Protein AF-A0A8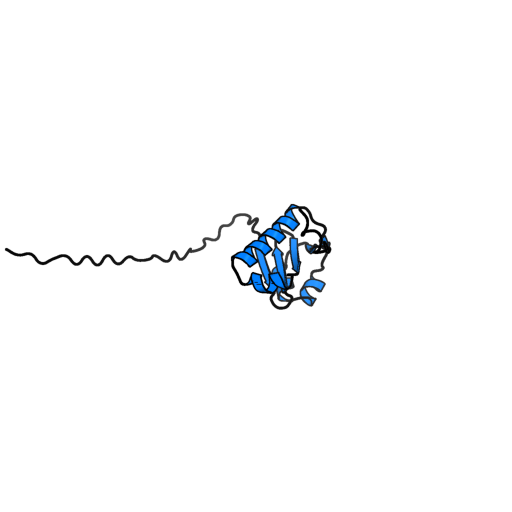W8JDC7-F1 (afdb_monomer)

Mean predicted aligned error: 13.37 Å

Radius of gyration: 22.98 Å; Cα contacts (8 Å, |Δi|>4): 135; chains: 1; bounding box: 43×73×62 Å

pLDDT: mean 78.29, std 21.3, range [37.22, 96.94]

Nearest PDB structures (foldseek):
  6bow-assembly1_A  TM=6.630E-01  e=2.837E+00  Homo sapiens
  6bou-assembly1_A  TM=6.684E-01  e=2.837E+00  Homo sapiens
  5kyw-assembly1_A  TM=3.348E-01  e=2.664E+00  Homo sapiens
  8ka3-assembly1_A  TM=3.270E-01  e=3.219E+00  Arabidopsis thaliana

Solvent-accessible surface area (backbone atoms only — not comparable to full-atom values): 7886 Å² total; per-residue (Å²): 133,84,90,84,82,87,78,83,79,78,76,78,74,77,73,75,77,75,78,77,78,70,87,73,92,56,92,67,87,56,78,42,78,46,78,41,81,90,75,42,30,38,36,41,35,51,92,45,36,22,39,45,42,79,52,50,81,69,46,65,63,30,51,84,36,74,68,38,33,52,51,52,55,48,53,53,50,52,43,60,74,66,65,54,64,64,41,82,46,55,70,65,59,36,39,72,72,32,59,66,57,29,59,70,44,54,86,37,81,44,31,32,35,65,53,86,71,69,87,78,78,78,86,79,131

Foldseek 3Di:
DDDDDDDPPPPPPPPPPPPPDDPPPDPPQDWDWDADLVQQWIWTDGPAEIEIERDDPVLNVCCPDPVSVVVVVVVRVCCVVVVADWDWDDLVNQVVSPVVRSVVCPRHNTYTYGDDPDPPPPPDD

Organism: Magallana gigas (NCBI:txid29159)

Sequence (125 aa):
MLSILLVLVSIVQTTVSTTTHHPHHGINEGLSFHYDAETHIMALKTHGHCYLYVLTAHQQHSVHTSTGLHAIEKTMIDLVDSHGSFVHFSAQELNLLSHGLGHFCAHATDNYLPLHTDPESQEKS

Structure (mmCIF, N/CA/C/O backbone):
data_AF-A0A8W8JDC7-F1
#
_entry.id   AF-A0A8W8JDC7-F1
#
loop_
_atom_site.group_PDB
_atom_site.id
_atom_site.type_symbol
_atom_site.label_atom_id
_atom_site.label_alt_id
_atom_site.label_comp_id
_atom_site.label_asym_id
_atom_site.label_entity_id
_atom_site.label_seq_id
_atom_site.pdbx_PDB_ins_code
_atom_site.Cartn_x
_atom_site.Cartn_y
_atom_site.Cartn_z
_atom_site.occupancy
_atom_site.B_iso_or_equiv
_atom_site.auth_seq_id
_atom_site.auth_comp_id
_atom_site.auth_asym_id
_atom_site.auth_atom_id
_atom_site.pdbx_PDB_model_num
ATOM 1 N N . MET A 1 1 ? -3.096 -61.220 -46.452 1.00 39.44 1 MET A N 1
ATOM 2 C CA . MET A 1 1 ? -1.940 -60.398 -46.870 1.00 39.44 1 MET A CA 1
ATOM 3 C C . MET A 1 1 ? -2.269 -58.935 -46.614 1.00 39.44 1 MET A C 1
ATOM 5 O O . MET A 1 1 ? -3.371 -58.550 -46.969 1.00 39.44 1 MET A O 1
ATOM 9 N N . LEU A 1 2 ? -1.308 -58.199 -46.032 1.00 37.47 2 LEU A N 1
ATOM 10 C CA . LEU A 1 2 ? -1.174 -56.727 -45.940 1.00 37.47 2 LEU A CA 1
ATOM 11 C C . LEU A 1 2 ? -2.292 -55.956 -45.201 1.00 37.47 2 LEU A C 1
ATOM 13 O O . LEU A 1 2 ? -3.413 -55.879 -45.677 1.00 37.47 2 LEU A O 1
ATOM 17 N N . SER A 1 3 ? -2.087 -55.467 -43.971 1.00 47.84 3 SER A N 1
ATOM 18 C CA . SER A 1 3 ? -1.205 -54.358 -43.527 1.00 47.84 3 SER A CA 1
ATOM 19 C C . SER A 1 3 ? -1.494 -53.016 -44.192 1.00 47.84 3 SER A C 1
ATOM 21 O O . SER A 1 3 ? -0.940 -52.766 -45.254 1.00 47.84 3 SER A O 1
ATOM 23 N N . ILE A 1 4 ? -2.234 -52.135 -43.503 1.00 56.53 4 ILE A N 1
ATOM 24 C CA . ILE A 1 4 ? -2.055 -50.667 -43.524 1.00 56.53 4 ILE A CA 1
ATOM 25 C C . ILE A 1 4 ? -2.443 -50.161 -42.119 1.00 56.53 4 ILE A C 1
ATOM 27 O O . ILE A 1 4 ? -3.608 -50.191 -41.745 1.00 56.53 4 ILE A O 1
ATOM 31 N N . LEU A 1 5 ? -1.486 -50.124 -41.193 1.00 51.38 5 LEU A N 1
ATOM 32 C CA . LEU A 1 5 ? -0.693 -48.962 -40.763 1.00 51.38 5 LEU A CA 1
ATOM 33 C C . LEU A 1 5 ? -1.488 -47.903 -39.971 1.00 51.38 5 LEU A C 1
ATOM 35 O O . LEU A 1 5 ? -2.325 -47.176 -40.493 1.00 51.38 5 LEU A O 1
ATOM 39 N N . LEU A 1 6 ? -1.141 -47.850 -38.685 1.00 53.53 6 LEU A N 1
ATOM 40 C CA . LEU A 1 6 ? -1.525 -46.900 -37.649 1.00 53.53 6 LEU A CA 1
ATOM 41 C C . LEU A 1 6 ? -1.243 -45.444 -38.044 1.00 53.53 6 LEU A C 1
ATOM 43 O O . LEU A 1 6 ? -0.108 -45.112 -38.376 1.00 53.53 6 LEU A O 1
ATOM 47 N N . VAL A 1 7 ? -2.218 -44.561 -37.824 1.00 51.09 7 VAL A N 1
ATOM 48 C CA . VAL A 1 7 ? -1.945 -43.180 -37.400 1.00 51.09 7 VAL A CA 1
ATOM 49 C C . VAL A 1 7 ? -2.892 -42.864 -36.245 1.00 51.09 7 VAL A C 1
ATOM 51 O O . VAL A 1 7 ? -3.986 -42.337 -36.427 1.00 51.09 7 VAL A O 1
ATOM 54 N N . LEU A 1 8 ? -2.484 -43.241 -35.034 1.00 55.84 8 LEU A N 1
ATOM 55 C CA . LEU A 1 8 ? -3.066 -42.674 -33.824 1.00 55.84 8 LEU A CA 1
ATOM 56 C C . LEU A 1 8 ? -2.506 -41.257 -33.700 1.00 55.84 8 LEU A C 1
ATOM 58 O O . LEU A 1 8 ? -1.377 -41.064 -33.253 1.00 55.84 8 LEU A O 1
ATOM 62 N N . VAL A 1 9 ? -3.276 -40.263 -34.136 1.00 54.78 9 VAL A N 1
ATOM 63 C CA . VAL A 1 9 ? -3.022 -38.882 -33.730 1.00 54.78 9 VAL A CA 1
ATOM 64 C C . VAL A 1 9 ? -3.440 -38.791 -32.268 1.00 54.78 9 VAL A C 1
ATOM 66 O O . VAL A 1 9 ? -4.616 -38.616 -31.955 1.00 54.78 9 VAL A O 1
ATOM 69 N N . SER A 1 10 ? -2.482 -38.950 -31.358 1.00 52.06 10 SER A N 1
ATOM 70 C CA . SER A 1 10 ? -2.672 -38.543 -29.970 1.00 52.06 10 SER A CA 1
ATOM 71 C C . SER A 1 10 ? -2.752 -37.022 -29.958 1.00 52.06 10 SER A C 1
ATOM 73 O O . SER A 1 10 ? -1.731 -36.337 -29.924 1.00 52.06 10 SER A O 1
ATOM 75 N N . ILE A 1 11 ? -3.965 -36.481 -30.044 1.00 59.06 11 ILE A N 1
ATOM 76 C CA . ILE A 1 11 ? -4.193 -35.072 -29.747 1.00 59.06 11 ILE A CA 1
ATOM 77 C C . ILE A 1 11 ? -3.930 -34.944 -28.248 1.00 59.06 11 ILE A C 1
ATOM 79 O O . ILE A 1 11 ? -4.759 -35.339 -27.431 1.00 59.06 11 ILE A O 1
ATOM 83 N N . VAL A 1 12 ? -2.746 -34.452 -27.878 1.00 51.09 12 VAL A N 1
ATOM 84 C CA . VAL A 1 12 ? -2.496 -33.974 -26.518 1.00 51.09 12 VAL A CA 1
ATOM 85 C C . VAL A 1 12 ? -3.410 -32.769 -26.343 1.00 51.09 12 VAL A C 1
ATOM 87 O O . VAL A 1 12 ? -3.087 -31.658 -26.753 1.00 51.09 12 VAL A O 1
ATOM 90 N N . GLN A 1 13 ? -4.608 -33.005 -25.815 1.00 54.09 13 GLN A N 1
ATOM 91 C CA . GLN A 1 13 ? -5.464 -31.936 -25.339 1.00 54.09 13 GLN A CA 1
ATOM 92 C C . GLN A 1 13 ? -4.779 -31.371 -24.100 1.00 54.09 13 GLN A C 1
ATOM 94 O O . GLN A 1 13 ? -4.876 -31.931 -23.010 1.00 54.09 13 GLN A O 1
ATOM 99 N N . THR A 1 14 ? -4.052 -30.270 -24.266 1.00 50.53 14 THR A N 1
ATOM 100 C CA . THR A 1 14 ? -3.738 -29.378 -23.156 1.00 50.53 14 THR A CA 1
ATOM 101 C C . THR A 1 14 ? -5.074 -28.837 -22.669 1.00 50.53 14 THR A C 1
ATOM 103 O O . THR A 1 14 ? -5.605 -27.859 -23.193 1.00 50.53 14 THR A O 1
ATOM 106 N N . THR A 1 15 ? -5.674 -29.518 -21.696 1.00 52.78 15 THR A N 1
ATOM 107 C CA . THR A 1 15 ? -6.760 -28.942 -20.918 1.00 52.78 15 THR A CA 1
ATOM 108 C C . THR A 1 15 ? -6.152 -27.758 -20.182 1.00 52.78 15 THR A C 1
ATOM 110 O O . THR A 1 15 ? -5.487 -27.923 -19.161 1.00 52.78 15 THR A O 1
ATOM 113 N N . VAL A 1 16 ? -6.321 -26.554 -20.730 1.00 54.91 16 VAL A N 1
ATOM 114 C CA . VAL A 1 16 ? -6.226 -25.339 -19.929 1.00 54.91 16 VAL A CA 1
ATOM 115 C C . VAL A 1 16 ? -7.313 -25.502 -18.882 1.00 54.91 16 VAL A C 1
ATOM 117 O O . VAL A 1 16 ? -8.500 -25.417 -19.201 1.00 54.91 16 VAL A O 1
ATOM 120 N N . SER A 1 17 ? -6.910 -25.840 -17.660 1.00 42.94 17 SER A N 1
ATOM 121 C CA . SER A 1 17 ? -7.795 -25.837 -16.506 1.00 42.94 17 SER A CA 1
ATOM 122 C C . SER A 1 17 ? -8.344 -24.425 -16.372 1.00 42.94 17 SER A C 1
ATOM 124 O O . SER A 1 17 ? -7.707 -23.537 -15.815 1.00 42.94 17 SER A O 1
ATOM 126 N N . THR A 1 18 ? -9.526 -24.197 -16.933 1.00 53.03 18 THR A N 1
ATOM 127 C CA . THR A 1 18 ? -10.367 -23.084 -16.532 1.00 53.03 18 THR A CA 1
ATOM 128 C C . THR A 1 18 ? -10.848 -23.446 -15.139 1.00 53.03 18 THR A C 1
ATOM 130 O O . THR A 1 18 ? -11.794 -24.211 -14.955 1.00 53.03 18 THR A O 1
ATOM 133 N N . THR A 1 19 ? -10.117 -22.972 -14.131 1.00 44.38 19 THR A N 1
ATOM 134 C CA . THR A 1 19 ? -10.553 -23.047 -12.742 1.00 44.38 19 THR A CA 1
ATOM 135 C C . THR A 1 19 ? -11.859 -22.272 -12.644 1.00 44.38 19 THR A C 1
ATOM 137 O O . THR A 1 19 ? -11.883 -21.050 -12.531 1.00 44.38 19 THR A O 1
ATOM 140 N N . THR A 1 20 ? -12.968 -23.000 -12.736 1.00 45.19 20 THR A N 1
ATOM 141 C CA . THR A 1 20 ? -14.278 -22.530 -12.303 1.00 45.19 20 THR A CA 1
ATOM 142 C C . THR A 1 20 ? -14.177 -22.360 -10.792 1.00 45.19 20 THR A C 1
ATOM 144 O O . THR A 1 20 ? -14.306 -23.328 -10.038 1.00 45.19 20 THR A O 1
ATOM 147 N N . HIS A 1 21 ? -13.850 -21.142 -10.351 1.00 41.88 21 HIS A N 1
ATOM 148 C CA . HIS A 1 21 ? -13.873 -20.771 -8.942 1.00 41.88 21 HIS A CA 1
ATOM 149 C C . HIS A 1 21 ? -15.299 -20.967 -8.423 1.00 41.88 21 HIS A C 1
ATOM 151 O O . HIS A 1 21 ? -16.202 -20.186 -8.713 1.00 41.88 21 HIS A O 1
ATOM 157 N N . HIS A 1 22 ? -15.506 -22.047 -7.675 1.00 44.50 22 HIS A N 1
ATOM 158 C CA . HIS A 1 22 ? -16.690 -22.199 -6.845 1.00 44.50 22 HIS A CA 1
ATOM 159 C C . HIS A 1 22 ? -16.643 -21.131 -5.739 1.00 44.50 22 HIS A C 1
ATOM 161 O O . HIS A 1 22 ? -15.553 -20.845 -5.231 1.00 44.50 22 HIS A O 1
ATOM 167 N N . PRO A 1 23 ? -17.786 -20.543 -5.340 1.00 46.59 23 PRO A N 1
ATOM 168 C CA . PRO A 1 23 ? -17.823 -19.588 -4.246 1.00 46.59 23 PRO A CA 1
ATOM 169 C C . PRO A 1 23 ? -17.606 -20.361 -2.945 1.00 46.59 23 PRO A C 1
ATOM 171 O O . PRO A 1 23 ? -18.522 -20.967 -2.389 1.00 46.59 23 PRO A O 1
ATOM 174 N N . HIS A 1 24 ? -16.363 -20.385 -2.478 1.00 41.66 24 HIS A N 1
ATOM 175 C CA . HIS A 1 24 ? -16.035 -20.874 -1.151 1.00 41.66 24 HIS A CA 1
ATOM 176 C C . HIS A 1 24 ? -16.593 -19.863 -0.141 1.00 41.66 24 HIS A C 1
ATOM 178 O O . HIS A 1 24 ? -15.992 -18.824 0.118 1.00 41.66 24 HIS A O 1
ATOM 184 N N . HIS A 1 25 ? -17.766 -20.155 0.421 1.00 47.28 25 HIS A N 1
ATOM 185 C CA . HIS A 1 25 ? -18.296 -19.475 1.603 1.00 47.28 25 HIS A CA 1
ATOM 186 C C . HIS A 1 25 ? -17.510 -19.969 2.835 1.00 47.28 25 HIS A C 1
ATOM 188 O O . HIS A 1 25 ? -18.011 -20.708 3.676 1.00 47.28 25 HIS A O 1
ATOM 194 N N . GLY A 1 26 ? -16.225 -19.625 2.886 1.00 38.03 26 GLY A N 1
ATOM 195 C CA . GLY A 1 26 ? -15.380 -19.700 4.071 1.00 38.03 26 GLY A CA 1
ATOM 196 C C . GLY A 1 26 ? -15.071 -18.272 4.487 1.00 38.03 26 GLY A C 1
ATOM 197 O O . GLY A 1 26 ? -14.899 -17.411 3.629 1.00 38.03 26 GLY A O 1
ATOM 198 N N . ILE A 1 27 ? -15.060 -17.999 5.785 1.00 48.81 27 ILE A N 1
ATOM 199 C CA . ILE A 1 27 ? -14.605 -16.723 6.337 1.00 48.81 27 ILE A CA 1
ATOM 200 C C . ILE A 1 27 ? -13.191 -16.496 5.793 1.00 48.81 27 ILE A C 1
ATOM 202 O O . ILE A 1 27 ? -12.259 -17.215 6.138 1.00 48.81 27 ILE A O 1
ATOM 206 N N . ASN A 1 28 ? -13.080 -15.597 4.821 1.00 46.03 28 ASN A N 1
ATOM 207 C CA . ASN A 1 28 ? -11.865 -15.387 4.061 1.00 46.03 28 ASN A CA 1
ATOM 208 C C . ASN A 1 28 ? -10.999 -14.456 4.913 1.00 46.03 28 ASN A C 1
ATOM 210 O O . ASN A 1 28 ? -11.178 -13.241 4.878 1.00 46.03 28 ASN A O 1
ATOM 214 N N . GLU A 1 29 ? -10.065 -15.009 5.683 1.00 56.16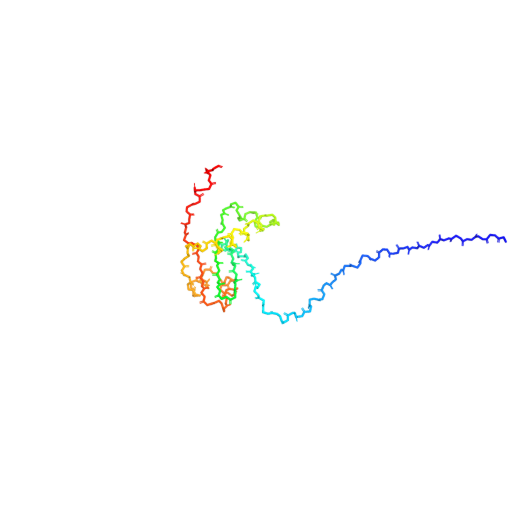 29 GLU A N 1
ATOM 215 C CA . GLU A 1 29 ? -8.917 -14.270 6.239 1.00 56.16 29 GLU A CA 1
ATOM 216 C C . GLU A 1 29 ? -7.945 -13.876 5.102 1.00 56.16 29 GLU A C 1
ATOM 218 O O . GLU A 1 29 ? -6.731 -14.030 5.189 1.00 56.16 29 GLU A O 1
ATOM 223 N N . GLY A 1 30 ? -8.493 -13.454 3.962 1.00 77.62 30 GLY A N 1
ATOM 224 C CA . GLY A 1 30 ? -7.765 -13.232 2.729 1.00 77.62 30 GLY A CA 1
ATOM 225 C C . GLY A 1 30 ? -7.111 -11.865 2.751 1.00 77.62 30 GLY A C 1
ATOM 226 O O . GLY A 1 30 ? -7.797 -10.843 2.707 1.00 77.62 30 GLY A O 1
ATOM 227 N N . LEU A 1 31 ? -5.782 -11.852 2.774 1.00 90.25 31 LEU A N 1
ATOM 228 C CA . LEU A 1 31 ? -5.008 -10.661 2.460 1.00 90.25 31 LEU A CA 1
ATOM 229 C C . LEU A 1 31 ? -5.309 -10.258 1.015 1.00 90.25 31 LEU A C 1
ATOM 231 O O . LEU A 1 31 ? -5.171 -11.063 0.094 1.00 90.25 31 LEU A O 1
ATOM 235 N N . SER A 1 32 ? -5.753 -9.022 0.820 1.00 94.12 32 SER A N 1
ATOM 236 C CA . SER A 1 32 ? -5.983 -8.458 -0.511 1.00 94.12 32 SER A CA 1
ATOM 237 C C . SER A 1 32 ? -4.989 -7.337 -0.755 1.00 94.12 32 SER A C 1
ATOM 239 O O . SER A 1 32 ? -4.828 -6.475 0.106 1.00 94.12 32 SER A O 1
ATOM 241 N N . PHE A 1 33 ? -4.371 -7.316 -1.933 1.00 95.62 33 PHE A N 1
ATOM 242 C CA . PHE A 1 33 ? -3.398 -6.297 -2.319 1.00 95.62 33 PHE A CA 1
ATOM 243 C C . PHE A 1 33 ? -3.912 -5.461 -3.490 1.00 95.62 33 PHE A C 1
ATOM 245 O O . PHE A 1 33 ? -4.577 -5.976 -4.393 1.00 95.62 33 PHE A O 1
ATOM 252 N N . HIS A 1 34 ? -3.590 -4.172 -3.489 1.00 96.81 34 HIS A N 1
ATOM 253 C CA . HIS A 1 34 ? -3.878 -3.264 -4.592 1.00 96.81 34 HIS A CA 1
ATOM 254 C C . HIS A 1 34 ? -2.737 -2.272 -4.774 1.00 96.81 34 HIS A C 1
ATOM 256 O O . HIS A 1 34 ? -2.375 -1.558 -3.844 1.00 96.81 34 HIS A O 1
ATOM 262 N N . TYR A 1 35 ? -2.175 -2.226 -5.977 1.00 96.94 35 TYR A N 1
ATOM 263 C CA . TYR A 1 35 ? -1.210 -1.205 -6.353 1.00 96.94 35 TYR A CA 1
ATOM 264 C C . TYR A 1 35 ? -1.924 -0.047 -7.046 1.00 96.94 35 TYR A C 1
ATOM 266 O O . TYR A 1 35 ? -2.549 -0.245 -8.091 1.00 96.94 35 TYR A O 1
ATOM 274 N N . ASP A 1 36 ? -1.787 1.147 -6.479 1.00 96.44 36 ASP A N 1
ATOM 275 C CA . ASP A 1 36 ? -2.188 2.390 -7.114 1.00 96.44 36 ASP A CA 1
ATOM 276 C C . ASP A 1 36 ? -0.999 3.023 -7.848 1.00 96.44 36 ASP A C 1
ATOM 278 O O . ASP A 1 36 ? -0.024 3.478 -7.240 1.00 96.44 36 ASP A O 1
ATOM 282 N N . ALA A 1 37 ? -1.096 3.043 -9.176 1.00 94.62 37 ALA A N 1
ATOM 283 C CA . ALA A 1 37 ? -0.069 3.583 -10.053 1.00 94.62 37 ALA A CA 1
ATOM 284 C C . ALA A 1 37 ? -0.026 5.120 -10.071 1.00 94.62 37 ALA A C 1
ATOM 286 O O . ALA A 1 37 ? 1.004 5.666 -10.458 1.00 94.62 37 ALA A O 1
ATOM 287 N N . GLU A 1 38 ? -1.102 5.810 -9.676 1.00 93.81 38 GLU A N 1
ATOM 288 C CA . GLU A 1 38 ? -1.138 7.279 -9.644 1.00 93.81 38 GLU A CA 1
ATOM 289 C C . GLU A 1 38 ? -0.307 7.820 -8.477 1.00 93.81 38 GLU A C 1
ATOM 291 O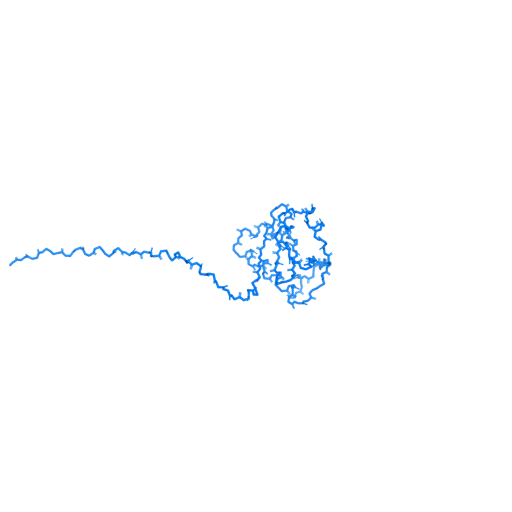 O . GLU A 1 38 ? 0.479 8.752 -8.643 1.00 93.81 38 GLU A O 1
ATOM 296 N N . THR A 1 39 ? -0.438 7.197 -7.305 1.00 94.69 39 THR A N 1
ATOM 297 C CA . THR A 1 39 ? 0.233 7.647 -6.078 1.00 94.69 39 THR A CA 1
ATOM 298 C C . THR A 1 39 ? 1.465 6.824 -5.716 1.00 94.69 39 THR A C 1
ATOM 300 O O . THR A 1 39 ? 2.129 7.134 -4.729 1.00 94.69 39 THR A O 1
ATOM 303 N N . HIS A 1 40 ? 1.762 5.757 -6.462 1.00 96.56 40 HIS A N 1
ATOM 304 C CA . HIS A 1 40 ? 2.803 4.780 -6.137 1.00 96.56 40 HIS A CA 1
ATOM 305 C C . HIS A 1 40 ? 2.665 4.203 -4.719 1.00 96.56 40 HIS A C 1
ATOM 307 O O . HIS A 1 40 ? 3.639 4.091 -3.968 1.00 96.56 40 HIS A O 1
ATOM 313 N N . ILE A 1 41 ? 1.442 3.820 -4.350 1.00 95.75 41 ILE A N 1
ATOM 314 C CA . ILE A 1 41 ? 1.134 3.209 -3.052 1.00 95.75 41 ILE A CA 1
ATOM 315 C C . ILE A 1 41 ? 0.630 1.790 -3.273 1.00 95.75 41 ILE A C 1
ATOM 317 O O . ILE A 1 41 ? -0.222 1.545 -4.124 1.00 95.75 41 ILE A O 1
ATOM 321 N N . MET A 1 42 ? 1.136 0.851 -2.478 1.00 96.75 42 MET A N 1
ATOM 322 C CA . MET A 1 42 ? 0.536 -0.469 -2.340 1.00 96.75 42 MET A CA 1
ATOM 323 C C . MET A 1 42 ? -0.352 -0.503 -1.099 1.00 96.75 42 MET A C 1
ATOM 325 O O . MET A 1 42 ? 0.072 -0.109 -0.016 1.00 96.75 42 MET A O 1
ATOM 329 N N . ALA A 1 43 ? -1.586 -0.962 -1.254 1.00 96.25 43 ALA A N 1
ATOM 330 C CA . ALA A 1 43 ? -2.537 -1.159 -0.175 1.00 96.25 43 ALA A CA 1
ATOM 331 C C . ALA A 1 43 ? -2.705 -2.652 0.127 1.00 96.25 43 ALA A C 1
ATOM 333 O O . ALA A 1 43 ? -2.856 -3.456 -0.791 1.00 96.25 43 ALA A O 1
ATOM 334 N N . LEU A 1 44 ? -2.723 -3.000 1.411 1.00 95.56 44 LEU A N 1
ATOM 335 C CA . LEU A 1 44 ? -3.005 -4.325 1.951 1.00 95.56 44 LEU A CA 1
ATOM 336 C C . LEU A 1 44 ? -4.262 -4.231 2.807 1.00 95.56 44 LEU A C 1
ATOM 338 O O . LEU A 1 44 ? -4.269 -3.575 3.846 1.00 95.56 44 LEU A O 1
ATOM 342 N N . LYS A 1 45 ? -5.319 -4.917 2.394 1.00 94.19 45 LYS A N 1
ATOM 343 C CA . LYS A 1 45 ? -6.557 -5.023 3.155 1.00 94.19 45 LYS A CA 1
ATOM 344 C C . LYS A 1 45 ? -6.635 -6.365 3.870 1.00 94.19 45 LYS A C 1
ATOM 346 O O . LYS A 1 45 ? -6.461 -7.417 3.253 1.00 94.19 45 LYS A O 1
ATOM 351 N N . THR A 1 46 ? -6.930 -6.304 5.162 1.00 91.31 46 THR A N 1
ATOM 352 C CA . THR A 1 46 ? -7.238 -7.444 6.033 1.00 91.31 46 THR A CA 1
ATOM 353 C C . THR A 1 46 ? -8.720 -7.409 6.429 1.00 91.31 46 THR A C 1
ATOM 355 O O . THR A 1 46 ? -9.481 -6.569 5.947 1.00 91.31 46 THR A O 1
ATOM 358 N N . HIS A 1 47 ? -9.157 -8.305 7.320 1.00 84.31 47 HIS A N 1
ATOM 359 C CA . HIS A 1 47 ? -10.563 -8.424 7.73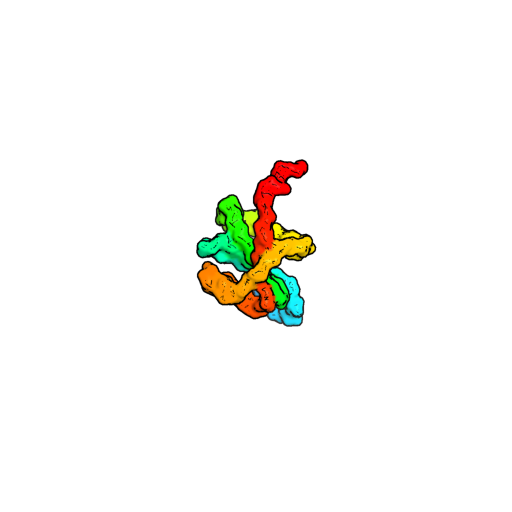6 1.00 84.31 47 HIS A CA 1
ATOM 360 C C . HIS A 1 47 ? -11.170 -7.127 8.320 1.00 84.31 47 HIS A C 1
ATOM 362 O O . HIS A 1 47 ? -12.388 -6.968 8.319 1.00 84.31 47 HIS A O 1
ATOM 368 N N . GLY A 1 48 ? -10.353 -6.185 8.803 1.00 86.94 48 GLY A N 1
ATOM 369 C CA . GLY A 1 48 ? -10.847 -4.921 9.365 1.00 86.94 48 GLY A CA 1
ATOM 370 C C . GLY A 1 48 ? -9.958 -3.706 9.132 1.00 86.94 48 GLY A C 1
ATOM 371 O O . GLY A 1 48 ? -10.354 -2.603 9.497 1.00 86.94 48 GLY A O 1
ATOM 372 N N . HIS A 1 49 ? -8.785 -3.871 8.525 1.00 92.69 49 HIS A N 1
ATOM 373 C CA . HIS A 1 49 ? -7.802 -2.799 8.416 1.00 92.69 49 HIS A CA 1
ATOM 374 C C . HIS A 1 49 ? -7.274 -2.685 6.991 1.00 92.69 49 HIS A C 1
ATOM 376 O O . HIS A 1 49 ? -7.164 -3.687 6.280 1.00 92.69 49 HIS A O 1
ATOM 382 N N . CYS A 1 50 ? -6.945 -1.464 6.580 1.00 94.81 50 CYS A N 1
ATOM 383 C CA . CYS A 1 50 ? -6.243 -1.201 5.331 1.00 94.81 50 CYS A CA 1
ATOM 384 C C . CYS A 1 50 ? -4.884 -0.567 5.629 1.00 94.81 50 CYS A C 1
ATOM 386 O O . CYS A 1 50 ? -4.816 0.510 6.210 1.00 94.81 50 CYS A O 1
ATOM 388 N N . TYR A 1 51 ? -3.800 -1.219 5.233 1.00 95.31 51 TYR A N 1
ATOM 389 C CA . TYR A 1 51 ? -2.438 -0.727 5.401 1.00 95.31 51 TYR A CA 1
ATOM 390 C C . TYR A 1 51 ? -1.927 -0.187 4.073 1.00 95.31 51 TYR A C 1
ATOM 392 O O . TYR A 1 51 ? -2.048 -0.849 3.047 1.00 95.31 51 TYR A O 1
ATOM 400 N N . LEU A 1 52 ? -1.349 1.004 4.086 1.00 95.19 52 LEU A N 1
ATOM 401 C CA . LEU A 1 52 ? -0.801 1.685 2.920 1.00 95.19 52 LEU A CA 1
ATOM 402 C C . LEU A 1 52 ? 0.722 1.634 2.984 1.00 95.19 52 LEU A C 1
ATOM 404 O O . LEU A 1 52 ? 1.303 1.811 4.046 1.00 95.19 52 LEU A O 1
ATOM 408 N N . TYR A 1 53 ? 1.385 1.429 1.856 1.00 94.44 53 TYR A N 1
ATOM 409 C CA . TYR A 1 53 ? 2.839 1.389 1.767 1.00 94.44 53 TYR A CA 1
ATOM 410 C C . TYR A 1 53 ? 3.303 2.194 0.559 1.00 94.44 53 TYR A C 1
ATOM 412 O O . TYR A 1 53 ? 3.003 1.851 -0.584 1.00 94.44 53 TYR A O 1
ATOM 42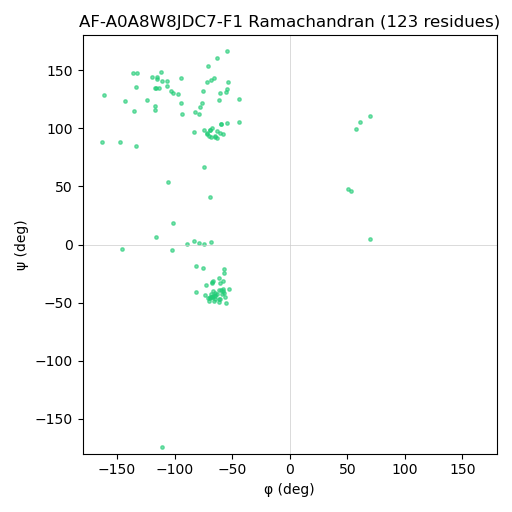0 N N . VAL A 1 54 ? 4.020 3.289 0.816 1.00 94.69 54 VAL A N 1
ATOM 421 C CA . VAL A 1 54 ? 4.581 4.144 -0.237 1.00 94.69 54 VAL A CA 1
ATOM 422 C C . VAL A 1 54 ? 5.804 3.455 -0.829 1.00 94.69 54 VAL A C 1
ATOM 424 O O . VAL A 1 54 ? 6.764 3.159 -0.119 1.00 94.69 54 VAL A O 1
ATOM 427 N N . LEU A 1 55 ? 5.776 3.213 -2.136 1.00 94.56 55 LEU A N 1
ATOM 428 C CA . LEU A 1 55 ? 6.861 2.541 -2.841 1.00 94.56 55 LEU A CA 1
ATOM 429 C C . LEU A 1 55 ? 8.045 3.490 -3.039 1.00 94.56 55 LEU A C 1
ATOM 431 O O . LEU A 1 55 ? 7.897 4.608 -3.541 1.00 94.56 55 LEU A O 1
ATOM 435 N N . THR A 1 56 ? 9.245 3.011 -2.718 1.00 94.69 56 THR A N 1
ATOM 436 C CA . THR A 1 56 ? 10.498 3.689 -3.080 1.00 94.69 56 THR A CA 1
ATOM 437 C C . THR A 1 56 ? 10.662 3.764 -4.600 1.00 94.69 56 THR A C 1
ATOM 439 O O . THR A 1 56 ? 10.096 2.952 -5.331 1.00 94.69 56 THR A O 1
ATOM 442 N N . ALA A 1 57 ? 11.509 4.673 -5.094 1.00 94.38 57 ALA A N 1
ATOM 443 C CA . ALA A 1 57 ? 11.790 4.791 -6.529 1.00 94.38 57 ALA A CA 1
ATOM 444 C C . ALA A 1 57 ? 12.226 3.455 -7.165 1.00 94.38 57 ALA A C 1
ATOM 446 O O . ALA A 1 57 ? 11.807 3.122 -8.269 1.00 94.38 57 ALA A O 1
ATOM 447 N N . HIS A 1 58 ? 13.014 2.640 -6.454 1.00 94.69 58 HIS A N 1
ATOM 448 C CA . HIS A 1 58 ? 13.391 1.311 -6.938 1.00 94.69 58 HIS A CA 1
ATOM 449 C C . HIS A 1 58 ? 12.189 0.355 -7.010 1.00 94.69 58 HIS A C 1
ATOM 451 O O . HIS A 1 58 ? 12.002 -0.339 -8.011 1.00 94.69 58 HIS A O 1
ATOM 457 N N . GLN A 1 59 ? 11.350 0.341 -5.973 1.00 96.00 59 GLN A N 1
ATOM 458 C CA . GLN A 1 59 ? 10.162 -0.511 -5.931 1.00 96.00 59 GLN A CA 1
ATOM 459 C C . GLN A 1 59 ? 9.106 -0.103 -6.966 1.00 96.00 59 GLN A C 1
ATOM 461 O O . GLN A 1 59 ? 8.451 -0.974 -7.528 1.00 96.00 59 GLN A O 1
ATOM 466 N N . GLN A 1 60 ? 8.985 1.187 -7.292 1.00 96.69 60 GLN A N 1
ATOM 467 C CA . GLN A 1 60 ? 8.111 1.673 -8.370 1.00 96.69 60 GLN A CA 1
ATOM 468 C C . GLN A 1 60 ? 8.451 1.040 -9.727 1.00 96.69 60 GLN A C 1
ATOM 470 O O . GLN A 1 60 ? 7.562 0.800 -10.538 1.00 96.69 60 GLN A O 1
ATOM 475 N N . HIS A 1 61 ? 9.724 0.714 -9.970 1.00 95.94 61 HIS A N 1
ATOM 476 C CA . HIS A 1 61 ? 10.130 -0.020 -11.167 1.00 95.94 61 HIS A CA 1
ATOM 477 C C . HIS A 1 61 ? 9.915 -1.532 -11.033 1.00 95.94 61 HIS A C 1
ATOM 479 O O . HIS A 1 61 ? 9.483 -2.181 -11.987 1.00 95.94 61 HIS A O 1
ATOM 485 N N . SER A 1 62 ? 10.221 -2.111 -9.869 1.00 95.62 62 SER A N 1
ATOM 486 C CA . SER A 1 62 ? 10.200 -3.567 -9.685 1.00 95.62 62 SER A CA 1
ATOM 487 C C . SER A 1 62 ? 8.807 -4.146 -9.412 1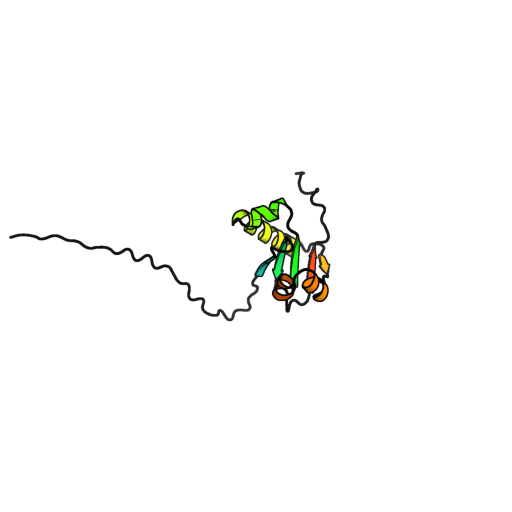.00 95.62 62 SER A C 1
ATOM 489 O O . SER A 1 62 ? 8.608 -5.337 -9.662 1.00 95.62 62 SER A O 1
ATOM 491 N N . VAL A 1 63 ? 7.826 -3.332 -8.999 1.00 96.25 63 VAL A N 1
ATOM 492 C CA . VAL A 1 63 ? 6.426 -3.740 -8.750 1.00 96.25 63 VAL A CA 1
ATOM 493 C C . VAL A 1 63 ? 5.763 -4.386 -9.972 1.00 96.25 63 VAL A C 1
ATOM 495 O O . VAL A 1 63 ? 4.860 -5.204 -9.842 1.00 96.25 63 VAL A O 1
ATOM 498 N N . HIS A 1 64 ? 6.248 -4.079 -11.175 1.00 96.38 64 HIS A N 1
ATOM 499 C CA . HIS A 1 64 ? 5.764 -4.666 -12.426 1.00 96.38 64 HIS A CA 1
ATOM 500 C C . HIS A 1 64 ? 6.390 -6.030 -12.757 1.00 96.38 64 HIS A C 1
ATOM 502 O O . HIS A 1 64 ? 6.119 -6.605 -13.811 1.00 96.38 64 HIS A O 1
ATOM 508 N N . THR A 1 65 ? 7.234 -6.561 -11.873 1.00 96.62 65 THR A N 1
ATOM 509 C CA . THR A 1 65 ? 7.836 -7.892 -11.986 1.00 96.62 65 THR A CA 1
ATOM 510 C C . THR A 1 65 ? 7.280 -8.802 -10.900 1.00 96.62 65 THR A C 1
ATOM 512 O O . THR A 1 65 ? 7.014 -8.349 -9.790 1.00 96.62 65 THR A O 1
ATOM 515 N N . SER A 1 66 ? 7.162 -10.104 -11.176 1.00 96.50 66 SER A N 1
ATOM 516 C CA . SER A 1 66 ? 6.686 -11.062 -10.167 1.00 96.50 66 SER A CA 1
ATOM 517 C C . SER A 1 66 ? 7.560 -11.061 -8.910 1.00 96.50 66 SER A C 1
ATOM 519 O O . SER A 1 66 ? 7.030 -11.129 -7.808 1.00 96.50 66 SER A O 1
ATOM 521 N N . THR A 1 67 ? 8.884 -10.965 -9.062 1.00 96.62 67 THR A N 1
ATOM 522 C CA . THR A 1 67 ? 9.821 -10.958 -7.931 1.00 96.62 67 THR A CA 1
ATOM 523 C C . THR A 1 67 ? 9.706 -9.681 -7.106 1.00 96.62 67 THR A C 1
ATOM 525 O O . THR A 1 67 ? 9.672 -9.751 -5.882 1.00 96.62 67 THR A O 1
ATOM 528 N N . GLY A 1 68 ? 9.643 -8.517 -7.760 1.00 94.06 68 GLY A N 1
ATOM 529 C CA . GLY A 1 68 ? 9.534 -7.238 -7.064 1.00 94.06 68 GLY A CA 1
ATOM 530 C C . GLY A 1 68 ? 8.190 -7.080 -6.362 1.00 94.06 68 GLY A C 1
ATOM 531 O O . GLY A 1 68 ? 8.175 -6.740 -5.184 1.00 94.06 68 GLY A O 1
ATOM 532 N N . LEU A 1 69 ? 7.085 -7.417 -7.037 1.00 96.69 69 LEU A N 1
ATOM 533 C CA . LEU A 1 69 ? 5.750 -7.429 -6.435 1.00 96.69 69 LEU A CA 1
ATOM 534 C C . LEU A 1 69 ? 5.714 -8.318 -5.190 1.00 96.69 69 LEU A C 1
ATOM 536 O O . LEU A 1 69 ? 5.330 -7.856 -4.121 1.00 96.69 69 LEU A O 1
ATOM 540 N N . HIS A 1 70 ? 6.210 -9.551 -5.308 1.00 96.44 70 HIS A N 1
ATOM 541 C CA . HIS A 1 70 ? 6.239 -10.487 -4.190 1.00 96.44 70 HIS A CA 1
ATOM 542 C C . HIS A 1 70 ? 7.092 -9.984 -3.015 1.00 96.44 70 HIS A C 1
ATOM 544 O O . HIS A 1 70 ? 6.714 -10.150 -1.857 1.00 96.44 70 HIS A O 1
ATOM 550 N N . ALA A 1 71 ? 8.231 -9.343 -3.293 1.00 95.94 71 ALA A N 1
ATOM 551 C CA . ALA A 1 71 ? 9.062 -8.746 -2.252 1.00 95.94 71 ALA A CA 1
ATOM 552 C C . ALA A 1 71 ? 8.325 -7.620 -1.507 1.00 95.94 71 ALA A C 1
ATOM 554 O O . ALA A 1 71 ? 8.387 -7.570 -0.282 1.00 95.94 71 ALA A O 1
ATOM 555 N N . ILE A 1 72 ? 7.595 -6.760 -2.227 1.00 95.88 72 ILE A N 1
ATOM 556 C CA . ILE A 1 72 ? 6.803 -5.673 -1.632 1.00 95.88 72 ILE A CA 1
ATOM 557 C C . ILE A 1 72 ? 5.660 -6.241 -0.780 1.00 95.88 72 ILE A C 1
ATOM 559 O O . ILE A 1 72 ? 5.504 -5.835 0.371 1.00 95.88 72 ILE A O 1
ATOM 563 N N . GLU A 1 73 ? 4.893 -7.200 -1.310 1.00 95.12 73 GLU A N 1
ATOM 564 C CA . GLU A 1 73 ? 3.806 -7.865 -0.576 1.00 95.12 73 GLU A CA 1
ATOM 565 C C . GLU A 1 73 ? 4.325 -8.485 0.725 1.00 95.12 73 GLU A C 1
ATOM 567 O O . GLU A 1 73 ? 3.745 -8.273 1.792 1.00 95.12 73 GLU A O 1
ATOM 572 N N . LYS A 1 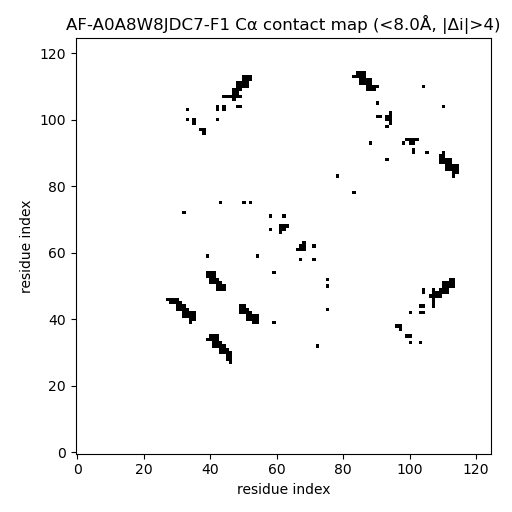74 ? 5.467 -9.183 0.657 1.00 94.62 74 LYS A N 1
ATOM 573 C CA . LYS A 1 74 ? 6.123 -9.750 1.836 1.00 94.62 74 LYS A CA 1
ATOM 574 C C . LYS A 1 74 ? 6.512 -8.666 2.842 1.00 94.62 74 LYS A C 1
ATOM 576 O O . LYS A 1 74 ? 6.226 -8.825 4.022 1.00 94.62 74 LYS A O 1
ATOM 581 N N . THR A 1 75 ? 7.127 -7.568 2.400 1.00 93.44 75 THR A N 1
ATOM 582 C CA . THR A 1 75 ? 7.482 -6.450 3.288 1.00 93.44 75 THR A CA 1
ATOM 583 C C . THR A 1 75 ? 6.258 -5.889 4.010 1.00 93.44 75 THR A C 1
ATOM 585 O O . THR A 1 75 ? 6.335 -5.611 5.204 1.00 93.44 75 THR A O 1
ATOM 588 N N . MET A 1 76 ? 5.121 -5.744 3.326 1.00 93.12 76 MET A N 1
ATOM 589 C CA . MET A 1 76 ? 3.890 -5.264 3.961 1.00 93.12 76 MET A CA 1
ATOM 590 C C . MET A 1 76 ? 3.361 -6.238 5.016 1.00 93.12 76 MET A C 1
ATOM 592 O O . MET A 1 76 ? 2.964 -5.796 6.091 1.00 93.12 76 MET A O 1
ATOM 596 N N . ILE A 1 77 ? 3.386 -7.543 4.733 1.00 92.81 77 ILE A N 1
ATOM 597 C CA . ILE A 1 77 ? 3.005 -8.578 5.705 1.00 92.81 77 ILE A CA 1
ATOM 598 C C . ILE A 1 77 ? 3.935 -8.522 6.920 1.00 92.81 77 ILE A C 1
ATOM 600 O O . ILE A 1 77 ? 3.452 -8.414 8.041 1.00 92.81 77 ILE A O 1
ATOM 604 N N . ASP A 1 78 ? 5.254 -8.489 6.702 1.00 91.38 78 ASP A N 1
ATOM 605 C CA . ASP A 1 78 ? 6.242 -8.416 7.783 1.00 91.38 78 ASP A CA 1
ATOM 606 C C . ASP A 1 78 ? 6.024 -7.168 8.670 1.00 91.38 78 ASP A C 1
ATOM 608 O O . ASP A 1 78 ? 6.163 -7.233 9.893 1.00 91.38 78 ASP A O 1
ATOM 612 N N . LEU A 1 79 ? 5.658 -6.020 8.083 1.00 88.62 79 LEU A N 1
ATOM 613 C CA . LEU A 1 79 ? 5.359 -4.787 8.825 1.00 88.62 79 LEU A CA 1
ATOM 614 C C . LEU A 1 79 ? 4.105 -4.910 9.699 1.00 88.62 79 LEU A C 1
ATOM 616 O O . LEU A 1 79 ? 4.086 -4.408 10.825 1.00 88.62 79 LEU A O 1
ATOM 620 N N . VAL A 1 80 ? 3.060 -5.565 9.192 1.00 89.56 80 VAL A N 1
ATOM 621 C CA . VAL A 1 80 ? 1.827 -5.811 9.953 1.00 89.56 80 VAL A CA 1
ATOM 622 C C . VAL A 1 80 ? 2.086 -6.820 11.073 1.00 89.56 80 VAL A C 1
ATOM 624 O O . VAL A 1 80 ? 1.724 -6.560 12.222 1.00 89.56 80 VAL A O 1
ATOM 627 N N . ASP A 1 81 ? 2.776 -7.918 10.765 1.00 88.56 81 ASP A N 1
ATOM 628 C CA . ASP A 1 81 ? 3.074 -9.007 11.703 1.00 88.56 81 ASP A CA 1
ATOM 629 C C . ASP A 1 81 ? 4.041 -8.581 12.814 1.00 88.56 81 ASP A C 1
ATOM 631 O O . ASP A 1 81 ? 3.934 -9.027 13.956 1.00 88.56 81 ASP A O 1
ATOM 635 N N . SER A 1 82 ? 4.979 -7.681 12.509 1.00 87.81 82 SER A N 1
ATOM 636 C CA . SER A 1 82 ? 5.895 -7.111 13.505 1.00 87.81 82 SER A CA 1
ATOM 637 C C . SER A 1 82 ? 5.239 -6.085 14.434 1.00 87.81 82 SER A C 1
ATOM 639 O O . SER A 1 82 ? 5.919 -5.559 15.316 1.00 87.81 82 SER A O 1
ATOM 641 N N . HIS A 1 83 ? 3.937 -5.810 14.271 1.00 79.19 83 HIS A N 1
ATOM 642 C CA . HIS A 1 83 ? 3.220 -4.750 14.981 1.00 79.19 83 HIS A CA 1
ATOM 643 C C . HIS A 1 83 ? 3.949 -3.404 14.878 1.00 79.19 83 HIS A C 1
ATOM 645 O O . HIS A 1 83 ? 4.174 -2.722 15.882 1.00 79.19 83 HIS A O 1
ATOM 651 N N . GLY A 1 84 ? 4.347 -3.045 13.653 1.00 74.69 84 GLY A N 1
ATOM 652 C CA . GLY A 1 84 ? 5.031 -1.790 13.374 1.00 74.69 84 GLY A CA 1
ATOM 653 C C . GLY A 1 84 ? 4.268 -0.554 13.867 1.00 74.69 84 GLY A C 1
ATOM 654 O O . GLY A 1 84 ? 3.085 -0.591 14.207 1.00 74.69 84 GLY A O 1
ATOM 655 N N . SER A 1 85 ? 4.958 0.583 13.896 1.00 85.19 85 SER A N 1
ATOM 656 C CA . SER A 1 85 ? 4.331 1.862 14.229 1.00 85.19 85 SER A CA 1
ATOM 657 C C . SER A 1 85 ? 3.549 2.388 13.029 1.00 85.19 85 SER A C 1
ATOM 659 O O . SER A 1 85 ? 4.135 2.696 11.991 1.00 85.19 85 SER A O 1
ATOM 661 N N . PHE A 1 86 ? 2.238 2.551 13.186 1.00 88.19 86 PHE A N 1
ATOM 662 C CA . PHE A 1 86 ? 1.359 3.087 12.150 1.00 88.19 86 PHE A CA 1
ATOM 663 C C . PHE A 1 86 ? 0.656 4.363 12.618 1.00 88.19 86 PHE A C 1
ATOM 665 O O . PHE A 1 86 ? 0.267 4.479 13.781 1.00 88.19 86 PHE A O 1
ATOM 672 N N . VAL A 1 87 ? 0.460 5.308 11.700 1.00 88.94 87 VAL A N 1
ATOM 673 C CA . VAL A 1 87 ? -0.468 6.430 11.874 1.00 88.94 87 VAL A CA 1
ATOM 674 C C . VAL A 1 87 ? -1.811 6.086 11.264 1.00 88.94 87 VAL A C 1
ATOM 676 O O . VAL A 1 87 ? -1.881 5.436 10.222 1.00 88.94 87 VAL A O 1
ATOM 679 N N . HIS A 1 88 ? -2.877 6.539 11.916 1.00 90.44 88 HIS A N 1
ATOM 680 C CA . HIS A 1 88 ? -4.222 6.438 11.368 1.00 90.44 88 HIS A CA 1
ATOM 681 C C . HIS A 1 88 ? -4.394 7.411 10.200 1.00 90.44 88 HIS A C 1
ATOM 683 O O . HIS A 1 88 ? -3.905 8.539 10.254 1.00 90.44 88 HIS A O 1
ATOM 689 N N . PHE A 1 89 ? -5.086 6.959 9.161 1.00 87.94 89 PHE A N 1
ATOM 690 C CA . PHE A 1 89 ? -5.424 7.732 7.974 1.00 87.94 89 PHE A CA 1
ATOM 691 C C . PHE A 1 89 ? -6.945 7.695 7.795 1.00 87.94 89 PHE A C 1
ATOM 693 O O . PHE A 1 89 ? -7.564 6.623 7.747 1.00 87.94 89 PHE A O 1
ATOM 700 N N . SER A 1 90 ? -7.589 8.856 7.719 1.00 89.31 90 SER A N 1
ATOM 701 C CA . SER A 1 90 ? -9.043 8.898 7.571 1.00 89.31 90 SER A CA 1
ATOM 702 C C . SER A 1 90 ? -9.471 8.442 6.173 1.00 89.31 90 SER A C 1
ATOM 704 O O . SER A 1 90 ? -8.756 8.596 5.182 1.00 89.31 90 SER A O 1
ATOM 706 N N . ALA A 1 91 ? -10.696 7.923 6.063 1.00 88.12 91 ALA A N 1
ATOM 707 C CA . ALA A 1 91 ? -11.266 7.562 4.765 1.00 88.12 91 ALA A CA 1
ATOM 708 C C . ALA A 1 91 ? -11.395 8.777 3.821 1.00 88.12 91 ALA A C 1
ATOM 710 O O . ALA A 1 91 ? -11.345 8.626 2.602 1.00 88.12 91 ALA A O 1
ATOM 711 N N . GLN A 1 92 ? -11.563 9.987 4.364 1.00 89.69 92 GLN A N 1
ATOM 712 C CA . GLN A 1 92 ? -11.633 11.218 3.572 1.00 89.69 92 GLN A CA 1
ATOM 713 C C . GLN A 1 92 ? -10.266 11.580 2.989 1.00 89.69 92 GLN A C 1
ATOM 715 O O . GLN A 1 92 ? -10.179 11.847 1.794 1.00 89.69 92 GLN A O 1
ATOM 720 N N . GLU A 1 93 ? -9.204 11.522 3.797 1.00 89.75 93 GLU A N 1
ATOM 721 C CA . GLU A 1 93 ? -7.830 11.736 3.325 1.00 89.75 93 GLU A CA 1
ATOM 722 C C . GLU A 1 93 ? -7.447 10.712 2.259 1.00 89.75 93 GLU A C 1
ATOM 724 O O . GLU A 1 93 ? -6.841 11.073 1.255 1.00 89.75 93 GLU A O 1
ATOM 729 N N . LEU A 1 94 ? -7.870 9.455 2.420 1.00 89.94 94 LEU A N 1
ATOM 730 C CA . LEU A 1 94 ? -7.601 8.418 1.433 1.00 89.94 94 LEU A CA 1
ATOM 731 C C . LEU A 1 94 ? -8.285 8.690 0.090 1.00 89.94 94 LEU A C 1
ATOM 733 O O . LEU A 1 94 ? -7.650 8.555 -0.947 1.00 89.94 94 LEU A O 1
ATOM 737 N N . ASN A 1 95 ? -9.550 9.122 0.101 1.00 91.44 95 ASN A N 1
ATOM 738 C CA . ASN A 1 95 ? -10.272 9.483 -1.124 1.00 91.44 95 ASN A CA 1
ATOM 739 C C . ASN A 1 95 ? -9.699 10.733 -1.807 1.00 91.44 95 ASN A C 1
ATOM 741 O O . ASN A 1 95 ? -9.772 10.839 -3.029 1.00 91.44 95 ASN A O 1
ATOM 745 N N . LEU A 1 96 ? -9.153 11.678 -1.032 1.00 92.81 96 LEU A N 1
ATOM 746 C CA . LEU A 1 96 ? -8.456 12.849 -1.570 1.00 92.81 96 LEU A CA 1
ATOM 747 C C . LEU A 1 96 ? -7.094 12.484 -2.164 1.00 92.81 96 LEU A C 1
ATOM 749 O O . LEU A 1 96 ? -6.682 13.097 -3.144 1.00 92.81 96 LEU A O 1
ATOM 753 N N . LEU A 1 97 ? -6.408 11.507 -1.567 1.00 92.06 97 LEU A N 1
ATOM 754 C CA . LEU A 1 97 ? -5.133 10.994 -2.052 1.00 92.06 97 LEU A CA 1
ATOM 755 C C . LEU A 1 97 ? -5.313 10.203 -3.350 1.00 92.06 97 LEU A C 1
ATOM 757 O O . LEU A 1 97 ? -4.584 10.428 -4.308 1.00 92.06 97 LEU A O 1
ATOM 761 N N . SER A 1 98 ? -6.278 9.285 -3.369 1.00 94.88 98 SER A N 1
ATOM 762 C CA . SER A 1 98 ? -6.653 8.514 -4.547 1.00 94.88 98 SER A CA 1
ATOM 763 C C . SER A 1 98 ? -8.035 7.905 -4.380 1.00 94.88 98 SER A C 1
ATOM 765 O O . SER A 1 98 ? -8.322 7.167 -3.431 1.00 94.88 98 SER A O 1
ATOM 767 N N . HIS A 1 99 ? -8.883 8.134 -5.377 1.00 94.31 99 HIS A N 1
ATOM 768 C CA . HIS A 1 99 ? -10.185 7.483 -5.446 1.00 94.31 99 HIS A CA 1
ATOM 769 C C . HIS A 1 99 ? -10.053 5.948 -5.521 1.00 94.31 99 HIS A C 1
ATOM 771 O O . HIS A 1 99 ? -10.892 5.226 -4.981 1.00 94.31 99 HIS A O 1
ATOM 777 N N . GLY A 1 100 ? -8.992 5.433 -6.157 1.00 94.38 100 GLY A N 1
ATOM 778 C CA . GLY A 1 100 ? -8.720 3.996 -6.245 1.00 94.38 100 GLY A CA 1
ATOM 779 C C . GLY A 1 100 ? -8.437 3.380 -4.877 1.00 94.38 100 GLY A C 1
ATOM 780 O O . GLY A 1 100 ? -9.064 2.384 -4.503 1.00 94.38 100 GLY A O 1
ATOM 781 N N . LEU A 1 101 ? -7.574 4.025 -4.089 1.00 94.38 101 LEU A N 1
ATOM 782 C CA . LEU A 1 101 ? -7.268 3.598 -2.722 1.00 94.38 101 LEU A CA 1
ATOM 783 C C . LEU A 1 101 ? -8.489 3.705 -1.806 1.00 94.38 101 LEU A C 1
ATOM 785 O O . LEU A 1 101 ? -8.785 2.766 -1.066 1.00 94.38 101 LEU A O 1
ATOM 789 N N . GLY A 1 102 ? -9.226 4.816 -1.889 1.00 94.19 102 GLY A N 1
ATOM 790 C CA . GLY A 1 102 ? -10.444 5.027 -1.108 1.00 94.19 102 GLY A CA 1
ATOM 791 C C . GLY A 1 102 ? -11.496 3.950 -1.371 1.00 94.19 102 GLY A C 1
ATOM 792 O O . GLY A 1 102 ? -12.083 3.407 -0.434 1.00 94.19 102 GLY A O 1
ATOM 793 N N . HIS A 1 103 ? -11.676 3.572 -2.637 1.00 94.94 103 HIS A N 1
ATOM 794 C CA . HIS A 1 103 ? -12.566 2.483 -3.021 1.00 94.94 103 HIS A CA 1
ATOM 795 C C . HIS A 1 103 ? -12.058 1.113 -2.546 1.00 94.94 103 HIS A C 1
ATOM 797 O O . HIS A 1 103 ? -12.828 0.322 -2.003 1.00 94.94 103 HIS A O 1
ATOM 803 N N . PHE A 1 104 ? -10.768 0.813 -2.714 1.00 94.62 104 PHE A N 1
ATOM 804 C CA . PHE A 1 104 ? -10.195 -0.471 -2.301 1.00 94.62 104 PHE A CA 1
ATOM 805 C C . PHE A 1 104 ? -10.310 -0.700 -0.782 1.00 94.62 104 PHE A C 1
ATOM 807 O O . PHE A 1 104 ? -10.781 -1.751 -0.322 1.00 94.62 104 PHE A O 1
ATOM 814 N N . CYS A 1 105 ? -9.952 0.317 0.000 1.00 94.38 105 CYS A N 1
ATOM 815 C CA . CYS A 1 105 ? -10.028 0.294 1.457 1.00 94.38 105 CYS A CA 1
ATOM 816 C C . CYS A 1 105 ? -11.445 0.536 2.002 1.00 94.38 105 CYS A C 1
ATOM 818 O O . CYS A 1 105 ? -11.641 0.516 3.217 1.00 94.38 105 CYS A O 1
ATOM 820 N N . ALA A 1 106 ? -12.455 0.721 1.145 1.00 90.88 106 ALA A N 1
ATOM 821 C CA . ALA A 1 106 ? -13.832 0.878 1.594 1.00 90.88 106 ALA A CA 1
ATOM 822 C C . ALA A 1 106 ? -14.243 -0.297 2.495 1.00 90.88 106 ALA A C 1
ATOM 824 O O . ALA A 1 106 ? -13.911 -1.454 2.223 1.00 90.88 106 ALA A O 1
ATOM 825 N N . HIS A 1 107 ? -14.979 -0.007 3.565 1.00 88.25 107 HIS A N 1
ATOM 826 C CA . HIS A 1 107 ? -15.386 -0.981 4.588 1.00 88.25 107 HIS A CA 1
ATOM 827 C C . HIS A 1 107 ? -14.263 -1.525 5.486 1.00 88.25 107 HIS A C 1
ATOM 829 O O . HIS A 1 107 ? -14.548 -2.382 6.319 1.00 88.25 107 HIS A O 1
ATOM 835 N N . ALA A 1 108 ? -13.022 -1.042 5.370 1.00 89.12 108 ALA A N 1
ATOM 836 C CA . ALA A 1 108 ? -12.071 -1.179 6.469 1.00 89.12 108 ALA A CA 1
ATOM 837 C C . ALA A 1 108 ? -12.525 -0.292 7.642 1.00 89.12 108 ALA A C 1
ATOM 839 O O . ALA A 1 108 ? -13.026 0.815 7.435 1.00 89.12 108 ALA A O 1
ATOM 840 N N . THR A 1 109 ? -12.360 -0.788 8.865 1.00 89.88 109 THR A N 1
ATOM 841 C CA . THR A 1 109 ? -12.623 -0.031 10.095 1.00 89.88 109 THR A CA 1
ATOM 842 C C . THR A 1 109 ? -11.606 1.092 10.251 1.00 89.88 109 THR A C 1
ATOM 844 O O . THR A 1 109 ? -11.977 2.221 10.560 1.00 89.88 109 THR A O 1
ATOM 847 N N . ASP A 1 110 ? -10.336 0.790 9.972 1.00 91.12 110 ASP A N 1
ATOM 848 C CA . ASP A 1 110 ? -9.222 1.723 10.107 1.00 91.12 110 ASP A CA 1
ATOM 849 C C . ASP A 1 110 ? -8.284 1.643 8.905 1.00 91.12 110 ASP A C 1
ATOM 851 O O . ASP A 1 110 ? -8.079 0.564 8.336 1.00 91.12 110 ASP A O 1
ATOM 855 N N . ASN A 1 111 ? -7.676 2.779 8.555 1.00 92.31 111 ASN A N 1
ATOM 856 C CA . ASN A 1 111 ? -6.599 2.829 7.573 1.00 92.31 111 ASN A CA 1
ATOM 857 C C . ASN A 1 111 ? -5.312 3.283 8.250 1.00 92.31 111 ASN A C 1
ATOM 859 O O . ASN A 1 111 ? -5.332 4.154 9.120 1.00 92.31 111 ASN A O 1
ATOM 863 N N . TYR A 1 112 ? -4.201 2.700 7.827 1.00 91.00 112 TYR A N 1
ATOM 864 C CA . TYR A 1 112 ? -2.913 2.848 8.472 1.00 91.00 112 TYR A CA 1
ATOM 865 C C . TYR A 1 112 ? -1.824 3.128 7.452 1.00 91.00 112 TYR A C 1
ATOM 867 O O . TYR A 1 112 ? -1.730 2.453 6.431 1.00 91.00 112 TYR A O 1
ATOM 875 N N . LEU A 1 113 ? -0.958 4.082 7.765 1.00 87.00 113 LEU A N 1
ATOM 876 C CA . LEU A 1 113 ? 0.285 4.326 7.043 1.00 87.00 113 LEU A CA 1
ATOM 877 C C . LEU A 1 113 ? 1.450 4.089 8.018 1.00 87.00 113 LEU A C 1
ATOM 879 O O . LEU A 1 113 ? 1.366 4.547 9.158 1.00 87.00 113 LEU A O 1
ATOM 883 N N . PRO A 1 114 ? 2.521 3.375 7.640 1.00 82.19 114 PRO A N 1
ATOM 884 C CA . PRO A 1 114 ? 3.704 3.245 8.476 1.00 82.19 114 PRO A CA 1
ATOM 885 C C . PRO A 1 114 ? 4.237 4.630 8.845 1.00 82.19 114 PRO A C 1
ATOM 887 O O . PRO A 1 114 ? 4.413 5.482 7.971 1.00 82.19 114 PRO A O 1
ATOM 890 N N . LEU A 1 115 ? 4.524 4.861 10.129 1.00 78.94 115 LEU A N 1
ATOM 891 C CA . LEU A 1 115 ? 5.414 5.960 10.499 1.00 78.94 115 LEU A CA 1
ATOM 892 C C . LEU A 1 115 ? 6.756 5.684 9.829 1.00 78.94 115 LEU A C 1
ATOM 894 O O . LEU A 1 115 ? 7.255 4.567 9.943 1.00 78.94 115 LEU A O 1
ATOM 898 N N . HIS A 1 116 ? 7.320 6.681 9.142 1.00 58.78 116 HIS A N 1
ATOM 899 C CA . HIS A 1 116 ? 8.632 6.573 8.511 1.00 58.78 116 HIS A CA 1
ATOM 900 C C . HIS A 1 116 ? 9.634 5.894 9.455 1.00 58.78 116 HIS A C 1
ATOM 902 O O . HIS A 1 116 ? 10.112 6.491 10.416 1.00 58.78 116 HIS A O 1
ATOM 908 N N . THR A 1 117 ? 9.961 4.638 9.169 1.00 51.06 117 THR A N 1
ATOM 909 C CA . THR A 1 117 ? 11.244 4.065 9.544 1.00 51.06 117 THR A CA 1
ATOM 910 C C . THR A 1 117 ? 12.217 4.590 8.505 1.00 51.06 117 THR A C 1
ATOM 912 O O . THR A 1 117 ? 12.057 4.275 7.324 1.00 51.06 117 THR A O 1
ATOM 915 N N . ASP A 1 118 ? 13.156 5.444 8.910 1.00 40.34 118 ASP A N 1
ATOM 916 C CA . ASP A 1 118 ? 14.201 5.948 8.020 1.00 40.34 118 ASP A CA 1
ATOM 917 C C . ASP A 1 118 ? 14.787 4.797 7.177 1.00 40.34 118 ASP A C 1
ATOM 919 O O . ASP A 1 118 ? 15.239 3.794 7.743 1.00 40.34 118 ASP A O 1
ATOM 923 N N . PRO A 1 119 ? 14.801 4.907 5.837 1.00 46.06 119 PRO A N 1
ATOM 924 C CA . PRO A 1 119 ? 15.300 3.850 4.959 1.00 46.06 119 PRO A CA 1
ATOM 925 C C . PRO A 1 119 ? 16.822 3.620 5.054 1.00 46.06 119 PRO A C 1
ATOM 927 O O . PRO A 1 119 ? 17.345 2.751 4.365 1.00 46.06 119 PRO A O 1
ATOM 930 N N . GLU A 1 120 ? 17.546 4.337 5.920 1.00 45.19 120 GLU A N 1
ATOM 931 C CA . GLU A 1 120 ? 19.000 4.195 6.100 1.00 45.19 120 GLU A CA 1
ATOM 932 C C . GLU A 1 120 ? 19.437 3.158 7.157 1.00 45.19 120 GLU A C 1
ATOM 934 O O . GLU A 1 120 ? 20.633 2.955 7.346 1.00 45.19 120 GLU A O 1
ATOM 939 N N . SER A 1 121 ? 18.527 2.448 7.838 1.00 40.44 121 SER A N 1
ATOM 940 C CA . SER A 1 121 ? 18.918 1.480 8.891 1.00 40.44 121 SER A CA 1
ATOM 941 C C . SER A 1 121 ? 18.906 -0.001 8.473 1.00 40.44 121 SER A C 1
ATOM 943 O O . SER A 1 121 ? 18.892 -0.885 9.327 1.00 40.44 121 SER A O 1
ATOM 945 N N . GLN A 1 122 ? 18.924 -0.308 7.171 1.00 42.00 122 GLN A N 1
ATOM 946 C CA . GLN A 1 122 ? 19.012 -1.698 6.678 1.00 42.00 122 GLN A CA 1
ATOM 947 C C . GLN A 1 122 ? 20.297 -2.013 5.888 1.00 42.00 122 GLN A C 1
ATOM 949 O O . GLN A 1 122 ? 20.454 -3.140 5.430 1.00 42.00 122 GLN A O 1
ATOM 954 N N . GLU A 1 123 ? 21.267 -1.093 5.808 1.00 40.31 123 GLU A N 1
ATOM 955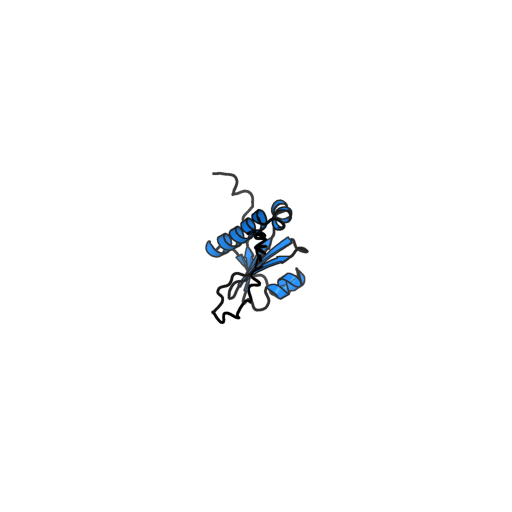 C CA . GLU A 1 123 ? 22.612 -1.373 5.270 1.00 40.31 123 GLU A CA 1
ATOM 956 C C . GLU A 1 123 ? 23.663 -1.468 6.390 1.00 40.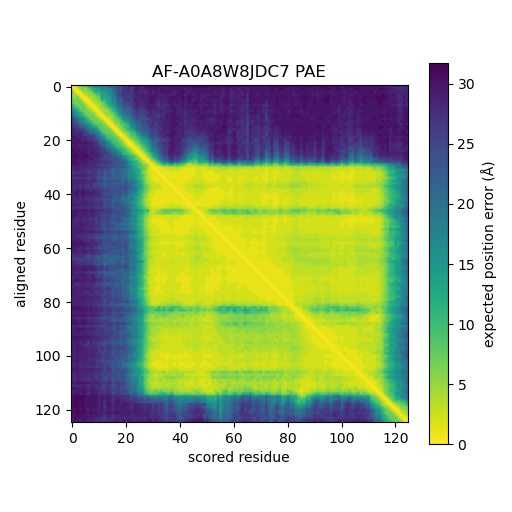31 123 GLU A C 1
ATOM 958 O O . GLU A 1 123 ? 24.671 -0.770 6.387 1.00 40.31 123 GLU A O 1
ATOM 963 N N . LYS A 1 124 ? 23.428 -2.316 7.402 1.00 37.22 124 LYS A N 1
ATOM 964 C CA . LYS A 1 124 ? 24.517 -2.817 8.258 1.00 37.22 124 LYS A CA 1
ATOM 965 C C . LYS A 1 124 ? 24.116 -4.058 9.061 1.00 37.22 124 LYS A C 1
ATOM 967 O O . LYS A 1 124 ? 23.728 -3.944 10.220 1.00 37.22 124 LYS A O 1
ATOM 972 N N . SER A 1 125 ? 24.296 -5.244 8.485 1.00 37.28 125 SER A N 1
ATOM 973 C CA . SER A 1 125 ? 24.765 -6.414 9.241 1.00 37.28 125 SER A CA 1
ATOM 974 C C . SER A 1 125 ? 25.390 -7.454 8.330 1.00 37.28 125 SER A C 1
ATOM 976 O O . SER A 1 125 ? 24.919 -7.600 7.185 1.00 37.28 125 SER A O 1
#

Secondary structure (DSSP, 8-state):
-------------------------S-----EEEEETTTTEEEEE-SSEEEEEEPPHHHHHHTTSHHHHHHHHHHHHHHHHTT--EEEE-HHHHHHH-HHHHHHTTT-SEEEEE----TTSSS--